Protein AF-A0A7V6D461-F1 (afdb_monomer_lite)

Foldseek 3Di:
DDDDDDDDDDPPPDPPPPPPDPDDPDDPDCVPDPLSVVLVVCVVVVVLVVNQVSLVVSCVVVVPPVVSVVVVVVSVVVVVVVVVCVVPPPPDPPPPPPPPCVVVVVVVVVVVVVVVVVVVVVVVVVVVVVVD

Secondary structure (DSSP, 8-state):
----PPP------PPPTT---PPPTTS--GGG-HHHHHHHHHHHTT-HHHHHHHHHHHHHHSTT-HHHHHHHHHHHHHHHHHHHHHHHS----------TTHHHHHHHHHHHHHHHHHHHHHHHHHHHHHT-

Radius of gyration: 35.33 Å; chains: 1; bounding box: 55×43×124 Å

Structure (mmCIF, N/CA/C/O backbone):
data_AF-A0A7V6D461-F1
#
_entry.id   AF-A0A7V6D461-F1
#
loop_
_atom_site.group_PDB
_atom_site.id
_atom_site.type_symbol
_atom_site.label_atom_id
_atom_site.label_alt_id
_atom_site.label_comp_id
_atom_site.label_asym_id
_atom_site.label_entity_id
_atom_site.label_seq_id
_atom_site.pdbx_PDB_ins_code
_atom_site.Cartn_x
_atom_site.Cartn_y
_atom_site.Cartn_z
_atom_site.occupancy
_atom_site.B_iso_or_equiv
_atom_site.auth_seq_id
_atom_site.auth_comp_id
_atom_site.auth_asym_id
_atom_site.auth_atom_id
_atom_site.pdbx_PDB_model_num
ATOM 1 N N . MET A 1 1 ? 31.099 -22.411 74.675 1.00 49.06 1 MET A N 1
ATOM 2 C CA . MET A 1 1 ? 30.501 -23.358 73.712 1.00 49.06 1 MET A CA 1
ATOM 3 C C . MET A 1 1 ? 29.325 -22.651 73.064 1.00 49.06 1 MET A C 1
ATOM 5 O O . MET A 1 1 ? 28.308 -22.457 73.711 1.00 49.06 1 MET A O 1
ATOM 9 N N . MET A 1 2 ? 29.552 -22.110 71.867 1.00 48.81 2 MET A N 1
ATOM 10 C CA . MET A 1 2 ? 28.620 -21.249 71.136 1.00 48.81 2 MET A CA 1
ATOM 11 C C . MET A 1 2 ? 27.687 -22.115 70.288 1.00 48.81 2 MET A C 1
ATOM 13 O O . MET A 1 2 ? 28.161 -22.898 69.468 1.00 48.81 2 MET A O 1
ATOM 17 N N . GLY A 1 3 ? 26.380 -21.982 70.511 1.00 58.12 3 GLY A N 1
ATOM 18 C CA . GLY A 1 3 ? 25.347 -22.560 69.658 1.00 58.12 3 GLY A CA 1
ATOM 19 C C . GLY A 1 3 ? 25.168 -21.703 68.410 1.00 58.12 3 GLY A C 1
ATOM 20 O O . GLY A 1 3 ? 24.878 -20.512 68.504 1.00 58.12 3 GLY A O 1
ATOM 21 N N . THR A 1 4 ? 25.364 -22.299 67.241 1.00 62.44 4 THR A N 1
ATOM 22 C CA . THR A 1 4 ? 25.083 -21.676 65.950 1.00 62.44 4 THR A CA 1
ATOM 23 C C . THR A 1 4 ? 23.596 -21.830 65.639 1.00 62.44 4 THR A C 1
ATOM 25 O O . THR A 1 4 ? 23.132 -22.886 65.211 1.00 62.44 4 THR A O 1
ATOM 28 N N . GLY A 1 5 ? 22.835 -20.764 65.895 1.00 60.69 5 GLY A N 1
ATOM 29 C CA . GLY A 1 5 ? 21.448 -20.634 65.456 1.00 60.69 5 GLY A CA 1
ATOM 30 C C . GLY A 1 5 ? 21.377 -20.622 63.930 1.00 60.69 5 GLY A C 1
ATOM 31 O O . GLY A 1 5 ? 21.969 -19.766 63.275 1.00 60.69 5 GLY A O 1
ATOM 32 N N . LYS A 1 6 ? 20.678 -21.607 63.374 1.00 64.50 6 LYS A N 1
ATOM 33 C CA . LYS A 1 6 ? 20.345 -21.719 61.955 1.00 64.50 6 LYS A CA 1
ATOM 34 C C . LYS A 1 6 ? 19.215 -20.720 61.649 1.00 64.50 6 LYS A C 1
ATOM 36 O O . LYS A 1 6 ? 18.219 -20.757 62.366 1.00 64.50 6 LYS A O 1
ATOM 41 N N . PRO A 1 7 ? 19.337 -19.830 60.649 1.00 61.66 7 PRO A N 1
ATOM 42 C CA . PRO A 1 7 ? 18.245 -18.935 60.289 1.00 61.66 7 PRO A CA 1
ATOM 43 C C . PRO A 1 7 ? 17.122 -19.725 59.602 1.00 61.66 7 PRO A C 1
ATOM 45 O O . PRO A 1 7 ? 17.340 -20.377 58.580 1.00 61.66 7 PRO A O 1
ATOM 48 N N . GLU A 1 8 ? 15.936 -19.678 60.202 1.00 58.03 8 GLU A N 1
ATOM 49 C CA . GLU A 1 8 ? 14.663 -20.082 59.606 1.00 58.03 8 GLU A CA 1
ATOM 50 C C . GLU A 1 8 ? 14.342 -19.101 58.471 1.00 58.03 8 GLU A C 1
ATOM 52 O O . GLU A 1 8 ? 14.169 -17.903 58.698 1.00 58.03 8 GLU A O 1
ATOM 57 N N . VAL A 1 9 ? 14.337 -19.599 57.236 1.00 68.62 9 VAL A N 1
ATOM 58 C CA . VAL A 1 9 ? 13.872 -18.855 56.064 1.00 68.62 9 VAL A CA 1
ATOM 59 C C . VAL A 1 9 ? 12.357 -19.069 55.988 1.00 68.62 9 VAL A C 1
ATOM 61 O O . VAL A 1 9 ? 11.942 -20.226 55.935 1.00 68.62 9 VAL A O 1
ATOM 64 N N . PRO A 1 10 ? 11.525 -18.015 56.021 1.00 59.72 10 PRO A N 1
ATOM 65 C CA . PRO A 1 10 ? 10.082 -18.166 55.900 1.00 59.72 10 PRO A CA 1
ATOM 66 C C . PRO A 1 10 ? 9.706 -18.597 54.476 1.00 59.72 10 PRO A C 1
ATOM 68 O O . PRO A 1 10 ? 10.067 -17.935 53.501 1.00 59.72 10 PRO A O 1
ATOM 71 N N . ASP A 1 11 ? 8.963 -19.701 54.379 1.00 59.78 11 ASP A N 1
ATOM 72 C CA . ASP A 1 11 ? 8.236 -20.140 53.183 1.00 59.78 11 ASP A CA 1
ATOM 73 C C . ASP A 1 11 ? 7.107 -19.138 52.867 1.00 59.78 11 ASP A C 1
ATOM 75 O O . ASP A 1 11 ? 5.932 -19.381 53.126 1.00 59.78 11 ASP A O 1
ATOM 79 N N . GLU A 1 12 ? 7.456 -17.984 52.299 1.00 55.38 12 GLU A N 1
ATOM 80 C CA . GLU A 1 12 ? 6.519 -17.160 51.530 1.00 55.38 12 GLU A CA 1
ATOM 81 C C . GLU A 1 12 ? 6.749 -17.396 50.033 1.00 55.38 12 GLU A C 1
ATOM 83 O O . GLU A 1 12 ? 7.181 -16.520 49.283 1.00 55.38 12 GLU A O 1
ATOM 88 N N .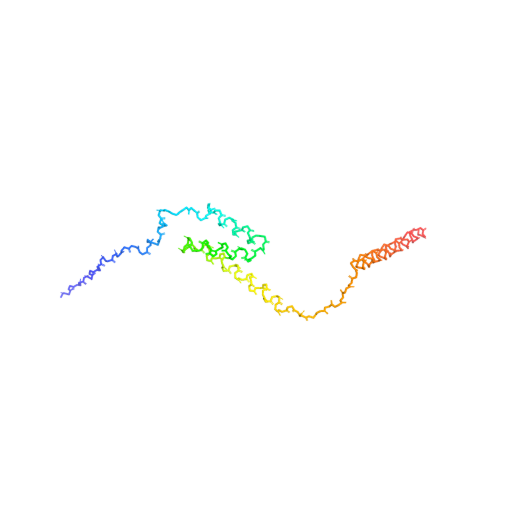 LEU A 1 13 ? 6.425 -18.608 49.571 1.00 59.03 13 LEU A N 1
ATOM 89 C CA . LEU A 1 13 ? 6.024 -18.787 48.178 1.00 59.03 13 LEU A CA 1
ATOM 90 C C . LEU A 1 13 ? 4.623 -18.191 48.018 1.00 59.03 13 LEU A C 1
ATOM 92 O O . LEU A 1 13 ? 3.604 -18.874 48.129 1.00 59.03 13 LEU A O 1
ATOM 96 N N . GLY A 1 14 ? 4.594 -16.883 47.759 1.00 58.88 14 GLY A N 1
ATOM 97 C CA . GLY A 1 14 ? 3.441 -16.226 47.161 1.00 58.88 14 GLY A CA 1
ATOM 98 C C . GLY A 1 14 ? 2.998 -16.966 45.889 1.00 58.88 14 GLY A C 1
ATOM 99 O O . GLY A 1 14 ? 3.810 -17.646 45.250 1.00 58.88 14 GLY A O 1
ATOM 100 N N . PRO A 1 15 ? 1.708 -16.874 45.519 1.00 60.91 15 PRO A N 1
ATOM 101 C CA . PRO A 1 15 ? 1.186 -17.554 44.341 1.00 60.91 15 PRO A CA 1
ATOM 102 C C . PRO A 1 15 ? 2.035 -17.196 43.112 1.00 60.91 15 PRO A C 1
ATOM 104 O O . PRO A 1 15 ? 2.439 -16.037 42.973 1.00 60.91 15 PRO A O 1
ATOM 107 N N . PRO A 1 16 ? 2.338 -18.163 42.225 1.00 57.84 16 PRO A N 1
ATOM 108 C CA . PRO A 1 16 ? 3.174 -17.905 41.066 1.00 57.84 16 PRO A CA 1
ATOM 109 C C . PRO A 1 16 ? 2.560 -16.771 40.246 1.00 57.84 16 PRO A C 1
ATOM 111 O O . PRO A 1 16 ? 1.421 -16.861 39.786 1.00 57.84 16 PRO A O 1
ATOM 114 N N . ALA A 1 17 ? 3.348 -15.716 40.036 1.00 54.88 17 ALA A N 1
ATOM 115 C CA . ALA A 1 17 ? 3.077 -14.588 39.147 1.00 54.88 17 ALA A CA 1
ATOM 116 C C . ALA A 1 17 ? 3.090 -15.008 37.656 1.00 54.88 17 ALA A C 1
ATOM 118 O O . ALA A 1 17 ? 3.691 -14.356 36.810 1.00 54.88 17 ALA A O 1
ATOM 119 N N . GLY A 1 18 ? 2.456 -16.142 37.354 1.00 51.12 18 GLY A N 1
ATOM 120 C CA . GLY A 1 18 ? 2.341 -16.771 36.045 1.00 51.12 18 GLY A CA 1
ATOM 121 C C . GLY A 1 18 ? 0.898 -17.106 35.667 1.00 51.12 18 GLY A C 1
ATOM 122 O O . GLY A 1 18 ? 0.680 -17.697 34.617 1.00 51.12 18 GLY A O 1
ATOM 123 N N . GLU A 1 19 ? -0.100 -16.687 36.454 1.00 44.91 19 GLU A N 1
ATOM 124 C CA . GLU A 1 19 ? -1.500 -16.629 36.006 1.00 44.91 19 GLU A CA 1
ATOM 125 C C . GLU A 1 19 ? -1.715 -15.369 35.142 1.00 44.91 19 GLU A C 1
ATOM 127 O O . GLU A 1 19 ? -2.617 -14.561 35.361 1.00 44.91 19 GLU A O 1
ATOM 132 N N . ALA A 1 20 ? -0.822 -15.166 34.169 1.00 50.19 20 ALA A N 1
ATOM 133 C CA . ALA A 1 20 ? -1.018 -14.216 33.095 1.00 50.19 20 ALA A CA 1
ATOM 134 C C . ALA A 1 20 ? -2.228 -14.697 32.289 1.00 50.19 20 ALA A C 1
ATOM 136 O O . ALA A 1 20 ? -2.156 -15.688 31.568 1.00 50.19 20 ALA A O 1
ATOM 137 N N . ALA A 1 21 ? -3.349 -14.010 32.494 1.00 53.41 21 ALA A N 1
ATOM 138 C CA . ALA A 1 21 ? -4.468 -13.919 31.571 1.00 53.41 21 ALA A CA 1
ATOM 139 C C . ALA A 1 21 ? -4.889 -15.255 30.937 1.00 53.41 21 ALA A C 1
ATOM 141 O O . ALA A 1 21 ? -4.704 -15.485 29.743 1.00 53.41 21 ALA A O 1
ATOM 142 N N . ARG A 1 22 ? -5.559 -16.119 31.713 1.00 49.69 22 ARG A N 1
ATOM 143 C CA . ARG A 1 22 ? -6.488 -17.062 31.078 1.00 49.69 22 ARG A CA 1
ATOM 144 C C . ARG A 1 22 ? -7.464 -16.228 30.231 1.00 49.69 22 ARG A C 1
ATOM 146 O O . ARG A 1 22 ? -8.093 -15.329 30.799 1.00 49.69 22 ARG A O 1
ATOM 153 N N . PRO A 1 23 ? -7.589 -16.472 28.914 1.00 50.00 23 PRO A N 1
ATOM 154 C CA . PRO A 1 23 ? -8.560 -15.764 28.096 1.00 50.00 23 PRO A CA 1
ATOM 155 C C . PRO A 1 23 ? -9.939 -16.008 28.704 1.00 50.00 23 PRO A C 1
ATOM 157 O O . PRO A 1 23 ? -10.309 -17.149 28.988 1.00 50.00 23 PRO A O 1
ATOM 160 N N . ALA A 1 24 ? -10.662 -14.924 28.986 1.00 53.34 24 ALA A N 1
ATOM 161 C CA . ALA A 1 24 ? -11.992 -15.001 29.565 1.00 53.34 24 ALA A CA 1
ATOM 162 C C . ALA A 1 24 ? -12.862 -15.934 28.696 1.00 53.34 24 ALA A C 1
ATOM 164 O O . ALA A 1 24 ? -13.014 -15.669 27.499 1.00 53.34 24 ALA A O 1
ATOM 165 N N . PRO A 1 25 ? -13.417 -17.026 29.253 1.00 43.53 25 PRO A N 1
ATOM 166 C CA . PRO A 1 25 ? -14.243 -17.952 28.493 1.00 43.53 25 PRO A CA 1
ATOM 167 C C . PRO A 1 25 ? -15.561 -17.249 28.153 1.00 43.53 25 PRO A C 1
ATOM 169 O O . PRO A 1 25 ? -16.416 -17.074 29.017 1.00 43.53 25 PRO A O 1
ATOM 172 N N . GLY A 1 26 ? -15.701 -16.782 26.909 1.00 48.16 26 GLY A N 1
ATOM 173 C CA . GLY A 1 26 ? -16.934 -16.132 26.451 1.00 48.16 26 GLY A CA 1
ATOM 174 C C . GLY A 1 26 ? -16.841 -15.211 25.232 1.00 48.16 26 GLY A C 1
ATOM 175 O O . GLY A 1 26 ? -17.862 -14.651 24.848 1.00 48.16 26 GLY A O 1
ATOM 176 N N . ARG A 1 27 ? -15.673 -15.029 24.609 1.00 53.22 27 ARG A N 1
ATOM 177 C CA . ARG A 1 27 ? -15.545 -14.278 23.348 1.00 53.22 27 ARG A CA 1
ATOM 178 C C . ARG A 1 27 ? -15.139 -15.261 22.251 1.00 53.22 27 ARG A C 1
ATOM 180 O O . ARG A 1 27 ? -14.242 -16.063 22.490 1.00 53.22 27 ARG A O 1
ATOM 187 N N . GLY A 1 28 ? -15.844 -15.259 21.117 1.00 62.31 28 GLY A N 1
ATOM 188 C CA . GLY A 1 28 ? -15.485 -16.081 19.955 1.00 62.31 28 GLY A CA 1
ATOM 189 C C . GLY A 1 28 ? -14.025 -15.862 19.559 1.00 62.31 28 GLY A C 1
ATOM 190 O O . GLY A 1 28 ? -13.439 -14.839 19.926 1.00 62.31 28 GLY A O 1
ATOM 191 N N . SER A 1 29 ? -13.427 -16.833 18.865 1.00 69.12 29 SER A N 1
ATOM 192 C CA . SER A 1 29 ? -12.074 -16.653 18.340 1.00 69.12 29 SER A CA 1
ATOM 193 C C . SER A 1 29 ? -12.054 -15.396 17.473 1.00 69.12 29 SER A C 1
ATOM 195 O O . SER A 1 29 ? -12.931 -15.236 16.625 1.00 69.12 29 SER A O 1
ATOM 197 N N . LEU A 1 30 ? -11.081 -14.508 17.694 1.00 75.44 30 LEU A N 1
ATOM 198 C CA . LEU A 1 30 ? -10.866 -13.325 16.854 1.00 75.44 30 LEU A CA 1
ATOM 199 C C . LEU A 1 30 ? -10.813 -13.720 15.369 1.00 75.44 30 LEU A C 1
ATOM 201 O O . LEU A 1 30 ? -11.377 -13.035 14.522 1.00 75.44 30 LEU A O 1
ATOM 205 N N . ASP A 1 31 ? -10.206 -14.875 15.103 1.00 74.06 31 ASP A N 1
ATOM 206 C CA . ASP A 1 31 ? -10.003 -15.449 13.775 1.00 74.06 31 ASP A CA 1
ATOM 207 C C . ASP A 1 31 ? -11.307 -15.879 13.083 1.00 74.06 31 ASP A C 1
ATOM 209 O O . ASP A 1 31 ? -11.356 -15.948 11.856 1.00 74.06 31 ASP A O 1
ATOM 213 N N . ASP A 1 32 ? -12.367 -16.144 13.855 1.00 80.38 32 ASP A N 1
ATOM 214 C CA . ASP A 1 32 ? -13.692 -16.499 13.334 1.00 80.38 32 ASP A CA 1
ATOM 215 C C . ASP A 1 32 ? -14.586 -15.260 13.129 1.00 80.38 32 ASP A C 1
ATOM 217 O O . ASP A 1 32 ? -15.687 -15.368 12.577 1.00 80.38 32 ASP A O 1
ATOM 221 N N . ASP A 1 33 ? -14.149 -14.073 13.573 1.00 82.62 33 ASP A N 1
ATOM 222 C CA . ASP A 1 33 ? -14.918 -12.846 13.398 1.00 82.62 33 ASP A CA 1
ATOM 223 C C . ASP A 1 33 ? -14.877 -12.404 11.930 1.00 82.62 33 ASP A C 1
ATOM 225 O O . ASP A 1 33 ? -13.823 -12.172 11.334 1.00 82.62 33 ASP A O 1
ATOM 229 N N . THR A 1 34 ? -16.055 -12.256 11.323 1.00 86.62 34 THR A N 1
ATOM 230 C CA . THR A 1 34 ? -16.177 -11.847 9.919 1.00 86.62 34 THR A CA 1
ATOM 231 C C . THR A 1 34 ? -15.527 -10.486 9.671 1.00 86.62 34 THR A C 1
ATOM 233 O O . THR A 1 34 ? -14.915 -10.291 8.623 1.00 86.62 34 THR A O 1
ATOM 236 N N . LEU A 1 35 ? -15.585 -9.575 10.649 1.00 85.75 35 LEU A N 1
ATOM 237 C CA . LEU A 1 35 ? -14.933 -8.270 10.541 1.00 85.75 35 LEU A CA 1
ATOM 238 C C . LEU A 1 35 ? -13.406 -8.369 10.602 1.00 85.75 35 LEU A C 1
ATOM 240 O O . LEU A 1 35 ? -12.726 -7.543 9.998 1.00 85.75 35 LEU A O 1
ATOM 244 N N . TYR A 1 36 ? -12.854 -9.372 11.292 1.00 87.25 36 TYR A N 1
ATOM 245 C CA . TYR A 1 36 ? -11.411 -9.610 11.289 1.00 87.25 36 TYR A CA 1
ATOM 246 C C . TYR A 1 36 ? -10.945 -10.051 9.898 1.00 87.25 36 TYR A C 1
ATOM 248 O O . TYR A 1 36 ? -9.988 -9.499 9.353 1.00 87.25 36 TYR A O 1
ATOM 256 N N . LEU A 1 37 ? -11.674 -10.987 9.282 1.00 88.69 37 LEU A N 1
ATOM 257 C CA . LEU A 1 37 ? -11.396 -11.448 7.920 1.00 88.69 37 LEU A CA 1
ATOM 258 C C . LEU A 1 37 ? -11.552 -10.326 6.887 1.00 88.69 37 LEU A C 1
ATOM 260 O O . LEU A 1 37 ? -10.729 -10.206 5.978 1.00 88.69 37 LEU A O 1
ATOM 264 N N . GLU A 1 38 ? -12.575 -9.486 7.035 1.00 88.94 38 GLU 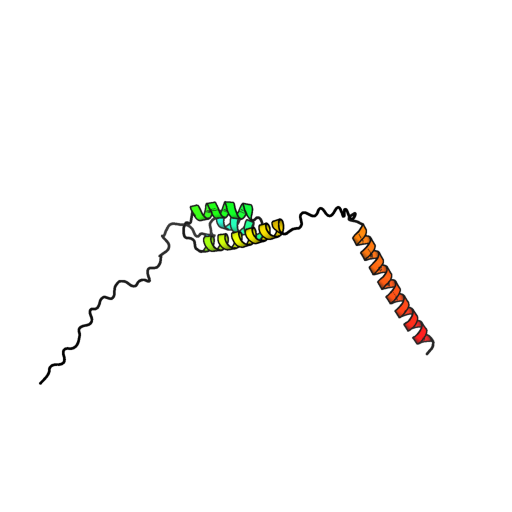A N 1
ATOM 265 C CA . GLU A 1 38 ? -12.799 -8.325 6.173 1.00 88.94 38 GLU A CA 1
ATOM 266 C C . GLU A 1 38 ? -11.665 -7.301 6.317 1.00 88.94 38 GLU A C 1
ATOM 268 O O . GLU A 1 38 ? -11.064 -6.905 5.315 1.00 88.94 38 GLU A O 1
ATOM 273 N N . ALA A 1 39 ? -11.287 -6.941 7.547 1.00 88.25 39 ALA A N 1
ATOM 274 C CA . ALA A 1 39 ? -10.159 -6.049 7.809 1.00 88.25 39 ALA A CA 1
ATOM 275 C C . ALA A 1 39 ? -8.858 -6.582 7.186 1.00 88.25 39 ALA A C 1
ATOM 277 O O . ALA A 1 39 ? -8.143 -5.845 6.502 1.00 88.25 39 ALA A O 1
ATOM 278 N N . LEU A 1 40 ? -8.581 -7.879 7.346 1.00 86.88 40 LEU A N 1
ATOM 279 C CA . LEU A 1 40 ? -7.417 -8.529 6.750 1.00 86.88 40 LEU A CA 1
ATOM 280 C C . LEU A 1 40 ? -7.459 -8.485 5.213 1.00 86.88 40 LEU A C 1
ATOM 282 O O . LEU A 1 40 ? -6.436 -8.261 4.562 1.00 86.88 40 LEU A O 1
ATOM 286 N N . GLU A 1 41 ? -8.634 -8.661 4.614 1.00 90.38 41 GLU A N 1
ATOM 287 C CA . GLU A 1 41 ? -8.821 -8.551 3.170 1.00 90.38 41 GLU A CA 1
ATOM 288 C C . GLU A 1 41 ? -8.570 -7.120 2.662 1.00 90.38 41 GLU A C 1
ATOM 290 O O . GLU A 1 41 ? -7.946 -6.928 1.612 1.00 90.38 41 GLU A O 1
ATOM 295 N N . HIS A 1 42 ? -9.017 -6.102 3.404 1.00 89.56 42 HIS A N 1
ATOM 296 C CA . HIS A 1 42 ? -8.730 -4.702 3.093 1.00 89.56 42 HIS A CA 1
ATOM 297 C C . HIS A 1 42 ? -7.227 -4.408 3.140 1.00 89.56 42 HIS A C 1
ATOM 299 O O . HIS A 1 42 ? -6.700 -3.825 2.188 1.00 89.56 42 HIS A O 1
ATOM 305 N N . VAL A 1 43 ? -6.527 -4.896 4.168 1.00 85.81 43 VAL A N 1
ATOM 306 C CA . VAL A 1 43 ? -5.061 -4.805 4.285 1.00 85.81 43 VAL A CA 1
ATOM 307 C C . VAL A 1 43 ? -4.377 -5.463 3.081 1.00 85.81 43 VAL A C 1
ATOM 309 O O . VAL A 1 43 ? -3.553 -4.835 2.419 1.00 85.81 43 VAL A O 1
ATOM 312 N N . GLN A 1 44 ? -4.757 -6.691 2.714 1.00 87.31 44 GLN A N 1
ATOM 313 C CA . GLN A 1 44 ? -4.142 -7.408 1.586 1.00 87.31 44 GLN A CA 1
ATOM 314 C C . GLN A 1 44 ? -4.367 -6.730 0.229 1.00 87.31 44 GLN A C 1
ATOM 316 O O . GLN A 1 44 ? -3.519 -6.815 -0.660 1.00 87.31 44 GLN A O 1
ATOM 321 N N . ARG A 1 45 ? -5.501 -6.046 0.049 1.00 89.12 45 ARG A N 1
ATOM 322 C CA . ARG A 1 45 ? -5.814 -5.302 -1.181 1.00 89.12 45 ARG A CA 1
ATOM 323 C C . ARG A 1 45 ? -5.260 -3.876 -1.195 1.00 89.12 45 ARG A C 1
ATOM 325 O O . ARG A 1 45 ? -5.488 -3.163 -2.170 1.00 89.12 45 ARG A O 1
ATOM 332 N N . GLY A 1 46 ? -4.558 -3.458 -0.141 1.00 85.88 46 GLY A N 1
ATOM 333 C CA . GLY A 1 46 ? -4.031 -2.101 0.002 1.00 85.88 46 GLY A CA 1
ATOM 334 C C . GLY A 1 46 ? -5.111 -1.034 0.194 1.00 85.88 46 GLY A C 1
ATOM 335 O O . GLY A 1 46 ? -4.899 0.133 -0.121 1.00 85.88 46 GLY A O 1
ATOM 336 N N . ARG A 1 47 ? -6.289 -1.434 0.677 1.00 88.62 47 ARG A N 1
ATOM 337 C CA . ARG A 1 47 ? -7.419 -0.560 1.006 1.00 88.62 47 ARG A CA 1
ATOM 338 C C . ARG A 1 47 ? -7.285 -0.077 2.447 1.00 88.62 47 ARG A C 1
ATOM 340 O O . ARG A 1 47 ? -7.976 -0.548 3.345 1.00 88.62 47 ARG A O 1
ATOM 347 N N . TRP A 1 48 ? -6.299 0.789 2.673 1.00 86.50 48 TRP A N 1
ATOM 348 C CA . TRP A 1 48 ? -5.832 1.137 4.018 1.00 86.50 48 TRP A CA 1
ATOM 349 C C . TRP A 1 48 ? -6.846 1.934 4.842 1.00 86.50 48 TRP A C 1
ATOM 351 O O . TRP A 1 48 ? -6.910 1.742 6.050 1.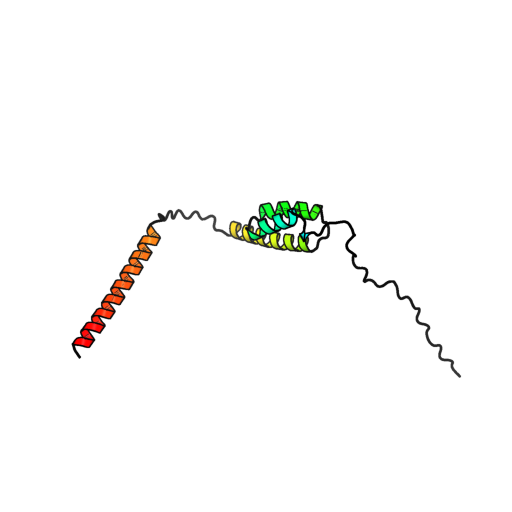00 86.50 48 TRP A O 1
ATOM 361 N N . ALA A 1 49 ? -7.641 2.801 4.206 1.00 85.81 49 ALA A N 1
ATOM 362 C CA . ALA A 1 49 ? -8.664 3.589 4.895 1.00 85.81 49 ALA A CA 1
ATOM 363 C C . ALA A 1 49 ? -9.812 2.694 5.382 1.00 85.81 49 ALA A C 1
ATOM 365 O O . ALA A 1 49 ? -10.207 2.761 6.539 1.00 85.81 49 ALA A O 1
ATOM 366 N N . GLU A 1 50 ? -10.285 1.789 4.524 1.00 87.94 50 GLU A N 1
ATOM 367 C CA . GLU A 1 50 ? -11.329 0.833 4.894 1.00 87.94 50 GLU A CA 1
ATOM 368 C C . GLU A 1 50 ? -10.834 -0.176 5.945 1.00 87.94 50 GLU A C 1
ATOM 370 O O . GLU A 1 50 ? -11.593 -0.586 6.820 1.00 87.94 50 GLU A O 1
ATOM 375 N N . ALA A 1 51 ? -9.549 -0.548 5.894 1.00 89.25 51 ALA A N 1
ATOM 376 C CA . ALA A 1 51 ? -8.921 -1.362 6.932 1.00 89.25 51 ALA A CA 1
ATOM 377 C C . ALA A 1 51 ? -8.844 -0.634 8.286 1.00 89.25 51 ALA A C 1
ATOM 379 O O . ALA A 1 51 ? -9.026 -1.277 9.317 1.00 89.25 51 ALA A O 1
ATOM 380 N N . GLU A 1 52 ? -8.582 0.679 8.297 1.00 88.19 52 GLU A N 1
ATOM 381 C CA . GLU A 1 52 ? -8.533 1.498 9.518 1.00 88.19 52 GLU A CA 1
ATOM 382 C C . GLU A 1 52 ? -9.893 1.524 10.222 1.00 88.19 52 GLU A C 1
ATOM 384 O O . GLU A 1 52 ? -9.968 1.268 11.426 1.00 88.19 52 GLU A O 1
ATOM 389 N N . ASP A 1 53 ? -10.964 1.754 9.459 1.00 89.25 53 ASP A N 1
ATOM 390 C CA . ASP A 1 53 ? -12.334 1.784 9.977 1.00 89.25 53 ASP A CA 1
ATOM 391 C C . ASP A 1 53 ? -12.739 0.420 10.566 1.00 89.25 53 ASP A C 1
ATOM 393 O O . ASP A 1 53 ? -13.203 0.342 11.710 1.00 89.25 53 ASP A O 1
ATOM 397 N N . ALA A 1 54 ? -12.495 -0.668 9.824 1.00 88.81 54 ALA A N 1
ATOM 398 C CA . ALA A 1 54 ? -12.823 -2.025 10.262 1.00 88.81 54 ALA A CA 1
ATOM 399 C C . ALA A 1 54 ? -12.022 -2.446 11.510 1.00 88.81 54 ALA A C 1
ATOM 401 O O . ALA A 1 54 ? -12.584 -3.019 12.448 1.00 88.81 54 ALA A O 1
ATOM 402 N N . LEU A 1 55 ? -10.723 -2.122 11.569 1.00 87.62 55 LEU A N 1
ATOM 403 C CA . LEU A 1 55 ? -9.883 -2.383 12.744 1.00 87.62 55 LEU A CA 1
ATOM 404 C C . LEU A 1 55 ? -10.324 -1.565 13.960 1.00 87.62 55 LEU A C 1
ATOM 406 O O . LEU A 1 55 ? -10.306 -2.091 15.072 1.00 87.62 55 LEU A O 1
ATOM 410 N N . GLY A 1 56 ? -10.744 -0.312 13.774 1.00 88.19 56 GLY A N 1
ATOM 411 C CA . GLY A 1 56 ? -11.255 0.527 14.859 1.00 88.19 56 GLY A CA 1
ATOM 412 C C . GLY A 1 56 ? -12.484 -0.084 15.534 1.00 88.19 56 GLY A C 1
ATOM 413 O O . GLY A 1 56 ? -12.558 -0.148 16.766 1.00 88.19 56 GLY A O 1
ATOM 414 N N . GLU A 1 57 ? -13.416 -0.610 14.738 1.00 88.19 57 GLU A N 1
ATOM 415 C CA . GLU A 1 57 ? -14.584 -1.323 15.255 1.00 88.19 57 GLU A CA 1
ATOM 416 C C . GLU A 1 57 ? -14.193 -2.634 15.955 1.00 88.19 57 GLU A C 1
ATOM 418 O O . GLU A 1 57 ? -14.706 -2.953 17.035 1.00 88.19 57 GLU A O 1
ATOM 423 N N . LEU A 1 58 ? -13.233 -3.371 15.393 1.00 88.38 58 LEU A N 1
ATOM 424 C CA . LEU A 1 58 ? -12.766 -4.625 15.973 1.00 88.38 58 LEU A CA 1
ATOM 425 C C . LEU A 1 58 ? -12.048 -4.418 17.313 1.00 88.38 58 LEU A C 1
ATOM 427 O O . LEU A 1 58 ? -12.271 -5.169 18.261 1.00 88.38 58 LEU A O 1
ATOM 431 N N . MET A 1 59 ? -11.239 -3.366 17.435 1.00 87.19 59 MET A N 1
ATOM 432 C CA . MET A 1 59 ? -10.555 -3.007 18.680 1.00 87.19 59 MET A CA 1
ATOM 433 C C . MET A 1 59 ? -11.529 -2.583 19.782 1.00 87.19 59 MET A C 1
ATOM 435 O O . MET A 1 59 ? -11.272 -2.847 20.958 1.00 87.19 59 MET A O 1
ATOM 439 N N . ALA A 1 60 ? -12.659 -1.967 19.422 1.00 86.38 60 ALA A N 1
ATOM 440 C CA . ALA A 1 60 ? -13.718 -1.651 20.377 1.00 86.38 60 ALA A CA 1
ATOM 441 C C . ALA A 1 60 ? -14.409 -2.919 20.911 1.00 86.38 60 ALA A C 1
ATOM 443 O O . ALA A 1 60 ? -14.784 -2.968 22.085 1.00 86.38 60 ALA A O 1
ATOM 444 N N . ARG A 1 61 ? -14.551 -3.958 20.074 1.00 83.88 61 ARG A N 1
ATOM 445 C CA . ARG A 1 61 ? -15.142 -5.253 20.465 1.00 83.88 61 ARG A CA 1
ATOM 446 C C . ARG A 1 61 ? -14.173 -6.163 21.216 1.00 83.88 61 ARG A C 1
ATOM 448 O O . ARG A 1 61 ? -14.584 -6.841 22.159 1.00 83.88 61 ARG A O 1
ATOM 455 N N . TYR A 1 62 ? -12.895 -6.150 20.844 1.00 84.50 62 TYR A N 1
ATOM 456 C CA . TYR A 1 62 ? -11.838 -6.959 21.456 1.00 84.50 62 TYR A CA 1
ATOM 457 C C . TYR A 1 62 ? -10.731 -6.075 22.048 1.00 84.50 62 TYR A C 1
ATOM 459 O O . TYR A 1 62 ? -9.581 -6.124 21.599 1.00 84.50 62 TYR A O 1
ATOM 467 N N . PRO A 1 63 ? -11.041 -5.280 23.092 1.00 76.44 63 PRO A N 1
ATOM 468 C CA . PRO A 1 63 ? -10.029 -4.480 23.762 1.00 76.44 63 PRO A CA 1
ATOM 469 C C . PRO A 1 63 ? -9.022 -5.420 24.433 1.00 76.44 63 PRO A C 1
ATOM 471 O O . PRO A 1 63 ? -9.391 -6.222 25.294 1.00 76.44 63 PRO A O 1
ATOM 474 N N . GLY A 1 64 ? -7.757 -5.334 24.016 1.00 79.69 64 GLY A N 1
ATOM 475 C CA . GLY A 1 64 ? -6.657 -6.145 24.547 1.00 79.69 64 GLY A CA 1
ATOM 476 C C . GLY A 1 64 ? -6.186 -7.297 23.655 1.00 79.69 64 GLY A C 1
ATOM 477 O O . GLY A 1 64 ? -5.307 -8.043 24.075 1.00 79.69 64 GLY A O 1
ATOM 478 N N . ALA A 1 65 ? -6.720 -7.452 22.440 1.00 81.75 65 ALA A N 1
ATOM 479 C CA . ALA A 1 65 ? -6.135 -8.370 21.465 1.00 81.75 65 ALA A CA 1
ATOM 480 C C . ALA A 1 65 ? -4.809 -7.797 20.926 1.00 81.75 65 ALA A C 1
ATOM 482 O O . ALA A 1 65 ? -4.810 -6.842 20.147 1.00 81.75 65 ALA A O 1
ATOM 483 N N . GLU A 1 66 ? -3.675 -8.377 21.339 1.00 81.50 66 GLU A N 1
ATOM 484 C CA . GLU A 1 66 ? -2.336 -7.946 20.896 1.00 81.50 66 GLU A CA 1
ATOM 485 C C . GLU A 1 66 ? -2.181 -7.990 19.371 1.00 81.50 66 GLU A C 1
ATOM 487 O O . GLU A 1 66 ? -1.523 -7.137 18.776 1.00 81.50 66 GLU A O 1
ATOM 492 N N . GLU A 1 67 ? -2.845 -8.946 18.724 1.00 82.25 67 GLU A N 1
ATOM 493 C CA . GLU A 1 67 ? -2.834 -9.108 17.273 1.00 82.25 67 GLU A CA 1
ATOM 494 C C . GLU A 1 67 ? -3.435 -7.901 16.541 1.00 82.25 67 GLU A C 1
ATOM 496 O O . GLU A 1 67 ? -2.873 -7.433 15.550 1.00 82.25 67 GLU A O 1
ATOM 501 N N . LEU A 1 68 ? -4.506 -7.310 17.080 1.00 85.19 68 LEU A N 1
ATOM 502 C CA . LEU A 1 68 ? -5.101 -6.092 16.522 1.00 85.19 68 LEU A CA 1
ATOM 503 C C . LEU A 1 68 ? -4.213 -4.874 16.717 1.00 85.19 68 LEU A C 1
ATOM 505 O O . LEU A 1 68 ? -4.100 -4.051 15.813 1.00 85.19 68 LEU A O 1
ATOM 509 N N . ALA A 1 69 ? -3.541 -4.780 17.865 1.00 85.69 69 ALA A N 1
ATOM 510 C CA . ALA A 1 69 ? -2.576 -3.715 18.106 1.00 85.69 69 ALA A CA 1
ATOM 511 C C . ALA A 1 69 ? -1.402 -3.795 17.115 1.00 85.69 69 ALA A C 1
ATOM 513 O O . ALA A 1 69 ? -0.943 -2.771 16.606 1.00 85.69 69 ALA A O 1
ATOM 514 N N . ARG A 1 70 ? -0.947 -5.012 16.789 1.00 86.56 70 ARG A N 1
ATOM 515 C CA . ARG A 1 70 ? 0.091 -5.237 15.778 1.00 86.56 70 ARG A CA 1
ATOM 516 C C . ARG A 1 70 ? -0.378 -4.843 14.375 1.00 86.56 70 ARG A C 1
ATOM 518 O O . ARG A 1 70 ? 0.318 -4.079 13.711 1.00 86.56 70 ARG A O 1
ATOM 525 N N . LEU A 1 71 ? -1.557 -5.305 13.956 1.00 85.00 71 LEU A N 1
ATOM 526 C CA . LEU A 1 71 ? -2.173 -4.945 12.671 1.00 85.00 71 LEU A CA 1
ATOM 527 C C . LEU A 1 71 ? -2.354 -3.429 12.530 1.00 85.00 71 LEU A C 1
ATOM 529 O O . LEU A 1 71 ? -2.017 -2.854 11.497 1.00 85.00 71 LEU A O 1
ATOM 533 N N . GLN A 1 72 ? -2.815 -2.760 13.587 1.00 87.88 72 GLN A N 1
ATOM 534 C CA . GLN A 1 72 ? -2.955 -1.306 13.604 1.00 87.88 72 GLN A CA 1
ATOM 535 C C . GLN A 1 72 ? -1.600 -0.596 13.472 1.00 87.88 72 GLN A C 1
ATOM 537 O O . GLN A 1 72 ? -1.492 0.406 12.764 1.00 87.88 72 GLN A O 1
ATOM 542 N N . HIS A 1 73 ? -0.552 -1.107 14.124 1.00 86.75 73 HIS A N 1
ATOM 543 C CA . HIS A 1 73 ? 0.790 -0.543 14.005 1.00 86.75 73 HIS A CA 1
ATOM 544 C C . HIS A 1 73 ? 1.346 -0.675 12.580 1.00 86.75 73 HIS A C 1
ATOM 546 O O . HIS A 1 73 ? 1.888 0.289 12.036 1.00 86.75 73 HIS A O 1
ATOM 552 N N . GLU A 1 74 ? 1.168 -1.837 11.947 1.00 85.94 74 GLU A N 1
ATOM 553 C CA . GLU A 1 74 ? 1.549 -2.060 10.548 1.00 85.94 74 GLU A CA 1
ATOM 554 C C . GLU A 1 74 ? 0.779 -1.124 9.602 1.00 85.94 74 GLU A C 1
ATOM 556 O O . GLU A 1 74 ? 1.385 -0.467 8.750 1.00 85.94 74 GLU A O 1
ATOM 561 N N . LEU A 1 75 ? -0.532 -0.965 9.807 1.00 88.12 75 LEU A N 1
ATOM 562 C CA . LEU A 1 75 ? -1.360 -0.033 9.040 1.00 88.12 75 LEU A CA 1
ATOM 563 C C . LEU A 1 75 ? -0.876 1.419 9.180 1.00 88.12 75 LEU A C 1
ATOM 565 O O . LEU A 1 75 ? -0.742 2.138 8.187 1.00 88.12 75 LEU A O 1
ATOM 569 N N . ALA A 1 76 ? -0.558 1.847 10.404 1.00 87.50 76 ALA A N 1
ATOM 570 C CA . ALA A 1 76 ? -0.054 3.188 10.678 1.00 87.50 76 ALA A CA 1
ATOM 571 C C . ALA A 1 76 ? 1.286 3.452 9.970 1.00 87.50 76 ALA A C 1
ATOM 573 O O . ALA A 1 76 ? 1.495 4.543 9.429 1.00 87.50 76 ALA A O 1
ATOM 574 N N . LEU A 1 77 ? 2.176 2.456 9.915 1.00 86.19 77 LEU A N 1
ATOM 575 C CA . LEU A 1 77 ? 3.432 2.548 9.168 1.00 86.19 77 LEU A CA 1
ATOM 576 C C . LEU A 1 77 ? 3.167 2.737 7.671 1.00 86.19 77 LEU A C 1
ATOM 578 O O . LEU A 1 77 ? 3.727 3.658 7.072 1.00 86.19 77 LEU A O 1
ATOM 582 N N . HIS A 1 78 ? 2.269 1.944 7.087 1.00 84.38 78 HIS A N 1
ATOM 583 C CA . HIS A 1 78 ? 1.884 2.072 5.680 1.00 84.38 78 HIS A CA 1
ATOM 584 C C . HIS A 1 78 ? 1.280 3.443 5.357 1.00 84.38 78 HIS A C 1
ATOM 586 O O . HIS A 1 78 ? 1.754 4.120 4.441 1.00 84.38 78 HIS A O 1
ATOM 592 N N . LEU A 1 79 ? 0.313 3.908 6.151 1.00 84.12 79 LEU A N 1
ATOM 593 C CA . LEU A 1 79 ? -0.297 5.230 5.983 1.00 84.12 79 LEU A CA 1
ATOM 594 C C . LEU A 1 79 ? 0.727 6.361 6.143 1.00 84.12 79 LEU A C 1
ATOM 596 O O . LEU A 1 79 ? 0.679 7.356 5.416 1.00 84.12 79 LEU A O 1
ATOM 600 N N . SER A 1 80 ? 1.683 6.222 7.066 1.00 82.69 80 SER A N 1
ATOM 601 C CA . SER A 1 80 ? 2.754 7.206 7.250 1.00 82.69 80 SER A CA 1
ATOM 602 C C . SER A 1 80 ? 3.694 7.263 6.043 1.00 82.69 80 SER A C 1
ATOM 604 O O . SER A 1 80 ? 4.068 8.355 5.601 1.00 82.69 80 SER A O 1
ATOM 606 N N . ALA A 1 81 ? 4.023 6.108 5.460 1.00 82.19 81 ALA A N 1
ATOM 607 C CA . ALA A 1 81 ? 4.855 6.010 4.272 1.00 82.19 81 ALA A CA 1
ATOM 608 C C . ALA A 1 81 ? 4.140 6.613 3.057 1.00 82.19 81 ALA A C 1
ATOM 610 O O . ALA A 1 81 ? 4.734 7.416 2.339 1.00 82.19 81 ALA A O 1
ATOM 611 N N . GLU A 1 82 ? 2.854 6.312 2.870 1.00 79.50 82 GLU A N 1
ATOM 612 C CA . GLU A 1 82 ? 2.049 6.851 1.773 1.00 79.50 82 GLU A CA 1
ATOM 613 C C . GLU A 1 82 ? 1.876 8.369 1.885 1.00 79.50 82 GLU A C 1
ATOM 615 O O . GLU A 1 82 ? 2.102 9.097 0.916 1.00 79.50 82 GLU A O 1
ATOM 620 N N . ARG A 1 83 ? 1.585 8.883 3.087 1.00 77.81 83 ARG A N 1
ATOM 621 C CA . ARG A 1 83 ? 1.520 10.331 3.341 1.00 77.81 83 ARG A CA 1
ATOM 622 C C . ARG A 1 83 ? 2.857 11.012 3.085 1.00 77.81 83 ARG A C 1
ATOM 624 O O . ARG A 1 83 ? 2.880 12.080 2.479 1.00 77.81 83 ARG A O 1
ATOM 631 N N . THR A 1 84 ? 3.963 10.400 3.502 1.00 76.88 84 THR A N 1
ATOM 632 C CA . THR A 1 84 ? 5.311 10.934 3.259 1.00 76.88 84 THR A CA 1
ATOM 633 C C . THR A 1 84 ? 5.643 10.928 1.770 1.00 76.88 84 THR A C 1
ATOM 635 O O . THR A 1 84 ? 6.199 11.897 1.257 1.00 76.88 84 THR A O 1
ATOM 638 N N . TRP A 1 85 ? 5.246 9.882 1.046 1.00 68.94 85 TRP A N 1
ATOM 639 C CA . TRP A 1 85 ? 5.453 9.776 -0.393 1.00 68.94 85 TRP A CA 1
ATOM 640 C C . TRP A 1 85 ? 4.622 10.803 -1.171 1.00 68.94 85 TRP A C 1
ATOM 642 O O . TRP A 1 85 ? 5.151 11.482 -2.047 1.00 68.94 85 TRP A O 1
ATOM 652 N N . LEU A 1 86 ? 3.354 11.006 -0.800 1.00 65.44 86 LEU A N 1
ATOM 653 C CA . LEU A 1 86 ? 2.484 12.040 -1.373 1.00 65.44 86 LEU A CA 1
ATOM 654 C C . LEU A 1 86 ? 2.938 13.465 -1.016 1.00 65.44 86 LEU A C 1
ATOM 656 O O . LEU A 1 86 ? 2.802 14.374 -1.836 1.00 65.44 86 LEU A O 1
ATOM 660 N N . ALA A 1 87 ? 3.483 13.672 0.184 1.00 70.56 87 ALA A N 1
ATOM 661 C CA . ALA A 1 87 ? 4.001 14.965 0.630 1.00 70.56 87 ALA A CA 1
ATOM 662 C C . ALA A 1 87 ? 5.355 15.314 -0.011 1.00 70.56 87 ALA A C 1
ATOM 664 O O . ALA A 1 87 ? 5.606 16.478 -0.318 1.00 70.56 87 ALA A O 1
ATOM 665 N N . GLY A 1 88 ? 6.212 14.311 -0.225 1.00 63.03 88 GLY A N 1
ATOM 666 C CA . GLY A 1 88 ? 7.512 14.439 -0.884 1.00 63.03 88 GLY A CA 1
ATOM 667 C C . GLY A 1 88 ? 7.439 14.403 -2.410 1.00 63.03 88 GLY A C 1
ATOM 668 O O . GL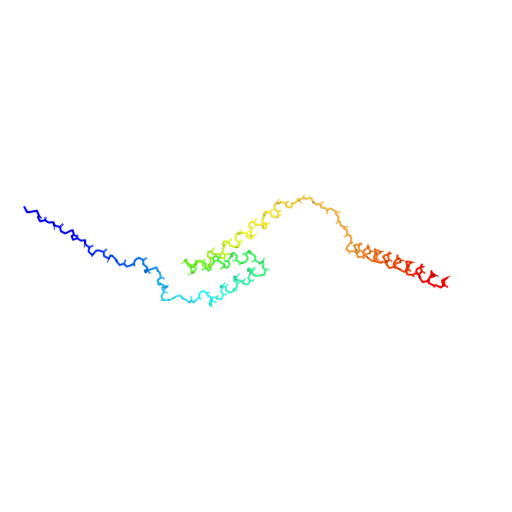Y A 1 88 ? 8.421 14.738 -3.074 1.00 63.03 88 GLY A O 1
ATOM 669 N N . MET A 1 89 ? 6.291 14.031 -2.986 1.00 55.31 89 MET A N 1
ATOM 670 C CA . MET A 1 89 ? 6.100 14.090 -4.425 1.00 55.31 89 MET A CA 1
ATOM 671 C C . MET A 1 89 ? 6.152 15.560 -4.854 1.00 55.31 89 MET A C 1
ATOM 673 O O . MET A 1 89 ? 5.331 16.361 -4.390 1.00 55.31 89 MET A O 1
ATOM 677 N N . PRO A 1 90 ? 7.094 15.963 -5.727 1.00 58.28 90 PRO A N 1
ATOM 678 C CA . PRO A 1 90 ? 7.112 17.326 -6.214 1.00 58.28 90 PRO A CA 1
ATOM 679 C C . PRO A 1 90 ? 5.751 17.588 -6.858 1.00 58.28 90 PRO A C 1
ATOM 681 O O . PRO A 1 90 ? 5.395 16.955 -7.854 1.00 58.28 90 PRO A O 1
ATOM 684 N N . LYS A 1 91 ? 4.987 18.541 -6.304 1.00 52.62 91 LYS A N 1
ATOM 685 C CA . LYS A 1 91 ? 3.801 19.158 -6.928 1.00 52.62 91 LYS A CA 1
ATOM 686 C C . LYS A 1 91 ? 4.236 19.976 -8.154 1.00 52.62 91 LYS A C 1
ATOM 688 O O . LYS A 1 91 ? 3.924 21.147 -8.314 1.00 52.62 91 LYS A O 1
ATOM 693 N N . GLY A 1 92 ? 5.016 19.353 -9.024 1.00 54.31 92 GLY A N 1
ATOM 694 C CA . GLY A 1 92 ? 5.584 19.871 -10.245 1.00 54.31 92 GLY A CA 1
ATOM 695 C C . GLY A 1 92 ? 4.908 19.160 -11.395 1.00 54.31 92 GLY A C 1
ATOM 696 O O . GLY A 1 92 ? 5.485 18.281 -12.016 1.00 54.31 92 GLY A O 1
ATOM 697 N N . ARG A 1 93 ? 3.649 19.535 -11.616 1.00 53.47 93 ARG A N 1
ATOM 698 C CA . ARG A 1 93 ? 2.931 19.580 -12.893 1.00 53.47 93 ARG A CA 1
ATOM 699 C C . ARG A 1 93 ? 3.848 19.353 -14.107 1.00 53.47 93 ARG A C 1
ATOM 701 O O . ARG A 1 93 ? 4.216 20.304 -14.795 1.00 53.47 93 ARG A O 1
ATOM 708 N N . SER A 1 94 ? 4.189 18.102 -14.405 1.00 49.25 94 SER A N 1
ATOM 709 C CA . SER A 1 94 ? 4.812 17.779 -15.677 1.00 49.25 94 SER A CA 1
ATOM 710 C C . SER A 1 94 ? 3.670 17.837 -16.687 1.00 49.25 94 SER A C 1
ATOM 712 O O . SER A 1 94 ? 2.796 16.979 -16.775 1.00 49.25 94 SER A O 1
ATOM 714 N N . LYS A 1 95 ? 3.624 18.936 -17.439 1.00 50.91 95 LYS A N 1
ATOM 715 C CA . LYS A 1 95 ? 2.810 19.045 -18.652 1.00 50.91 95 LYS A CA 1
ATOM 716 C C . LYS A 1 95 ? 3.392 18.160 -19.768 1.00 50.91 95 LYS A C 1
ATOM 718 O O . LYS A 1 95 ? 3.284 18.509 -20.936 1.00 50.91 95 LYS A O 1
ATOM 723 N N . PHE A 1 96 ? 4.013 17.027 -19.440 1.00 53.44 96 PHE A N 1
ATOM 724 C CA . PHE A 1 96 ? 4.376 16.014 -20.417 1.00 53.44 96 PHE A CA 1
ATOM 725 C C . PHE A 1 96 ? 3.156 15.130 -20.640 1.00 53.44 96 PHE A C 1
ATOM 727 O O . PHE A 1 96 ? 3.060 13.993 -20.189 1.00 53.44 96 PHE A O 1
ATOM 734 N N . THR A 1 97 ? 2.201 15.678 -21.387 1.00 54.00 97 THR A N 1
ATOM 735 C CA . THR A 1 97 ? 1.252 14.858 -22.134 1.00 54.00 97 THR A CA 1
ATOM 736 C C . THR A 1 97 ? 2.028 14.191 -23.266 1.00 54.00 97 THR A C 1
ATOM 738 O O . THR A 1 97 ? 1.925 14.567 -24.426 1.00 54.00 97 THR A O 1
ATOM 741 N N . LEU A 1 98 ? 2.873 13.213 -22.933 1.00 56.25 98 LEU A N 1
ATOM 742 C CA . LEU A 1 98 ? 3.412 12.307 -23.935 1.00 56.25 98 LEU A CA 1
ATOM 743 C C . LEU A 1 98 ? 2.221 11.487 -24.439 1.00 56.25 98 LEU A C 1
ATOM 745 O O . LEU A 1 98 ? 1.660 10.706 -23.663 1.00 56.25 98 LEU A O 1
ATOM 749 N N . PRO A 1 99 ? 1.768 11.667 -25.694 1.00 60.47 99 PRO A N 1
ATOM 750 C CA . PRO A 1 99 ? 0.710 10.834 -26.235 1.00 60.47 99 PRO A CA 1
ATOM 751 C C . PRO A 1 99 ? 1.136 9.373 -26.073 1.00 60.47 99 PRO A C 1
ATOM 753 O O . PRO A 1 99 ? 2.219 8.998 -26.523 1.00 60.47 99 PRO A O 1
ATOM 756 N N . LYS A 1 100 ? 0.283 8.546 -25.445 1.00 59.03 100 LYS A N 1
ATOM 757 C CA . LYS A 1 100 ? 0.515 7.122 -25.096 1.00 59.03 100 LYS A CA 1
ATOM 758 C C . LYS A 1 100 ? 1.105 6.248 -26.224 1.00 59.03 100 LYS A C 1
ATOM 760 O O . LYS A 1 100 ? 1.541 5.134 -25.971 1.00 59.03 100 LYS A O 1
ATOM 765 N N . ARG A 1 101 ? 1.125 6.732 -27.469 1.00 60.47 101 ARG A N 1
ATOM 766 C CA . ARG A 1 101 ? 1.636 6.047 -28.664 1.00 60.47 101 ARG A CA 1
ATOM 767 C C . ARG A 1 101 ? 3.121 6.311 -28.967 1.00 60.47 101 ARG A C 1
ATOM 769 O O . ARG A 1 101 ? 3.694 5.581 -29.768 1.00 60.47 101 ARG A O 1
ATOM 776 N N . LEU A 1 102 ? 3.746 7.332 -28.372 1.00 64.38 102 LEU A N 1
ATOM 777 C CA . LEU A 1 102 ? 5.162 7.658 -28.602 1.00 64.38 102 LEU A CA 1
ATOM 778 C C . LEU A 1 102 ? 6.165 6.637 -28.030 1.00 64.38 102 LEU A C 1
ATOM 780 O O . LEU A 1 102 ? 7.065 6.262 -28.781 1.00 64.38 102 LEU A O 1
ATOM 784 N N . PRO A 1 103 ? 6.035 6.132 -26.784 1.00 75.06 103 PRO A N 1
ATOM 785 C CA . PRO A 1 103 ? 7.016 5.178 -26.259 1.00 75.06 103 PRO A CA 1
ATOM 786 C C . PRO A 1 103 ? 6.998 3.855 -27.034 1.00 75.06 103 PRO A C 1
ATOM 788 O O . PRO A 1 103 ? 8.052 3.288 -27.293 1.00 75.06 103 PRO A O 1
ATOM 791 N N . VAL A 1 104 ? 5.822 3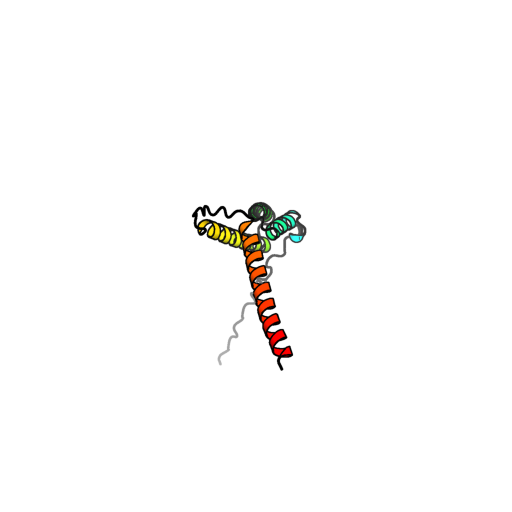.417 -27.498 1.00 79.50 104 VAL A N 1
ATOM 792 C CA . VAL A 1 104 ? 5.670 2.202 -28.316 1.00 79.50 104 VAL A CA 1
ATOM 793 C C . VAL A 1 104 ? 6.382 2.345 -29.664 1.00 79.50 104 VAL A C 1
ATOM 795 O O . VAL A 1 104 ? 7.083 1.431 -30.086 1.00 79.50 104 VAL A O 1
ATOM 798 N N . ARG A 1 105 ? 6.258 3.503 -30.330 1.00 81.62 105 ARG A N 1
ATOM 799 C CA . ARG A 1 105 ? 6.949 3.768 -31.605 1.00 81.62 105 ARG A CA 1
ATOM 800 C C . ARG A 1 105 ? 8.464 3.851 -31.444 1.00 81.62 105 ARG A C 1
ATOM 802 O O . ARG A 1 105 ? 9.176 3.378 -32.320 1.00 81.62 105 ARG A O 1
ATOM 809 N N . LEU A 1 106 ? 8.946 4.432 -30.345 1.00 88.62 106 LEU A N 1
ATOM 810 C CA . LEU A 1 106 ? 10.377 4.481 -30.037 1.00 88.62 106 LEU A CA 1
ATOM 811 C C . LEU A 1 106 ? 10.939 3.089 -29.748 1.00 88.62 106 LEU A C 1
ATOM 813 O O . LEU A 1 106 ? 12.001 2.765 -30.266 1.00 88.62 106 LEU A O 1
ATOM 817 N N . LEU A 1 107 ? 10.211 2.256 -28.995 1.00 89.75 107 LEU A N 1
ATOM 818 C CA . LEU A 1 107 ? 10.604 0.865 -28.764 1.00 89.75 107 LEU A CA 1
ATOM 819 C C . LEU A 1 107 ? 10.678 0.079 -30.078 1.00 89.75 107 LEU A C 1
ATOM 821 O O . LEU A 1 107 ? 11.679 -0.575 -30.333 1.00 89.75 107 LEU A O 1
ATOM 825 N N . LEU A 1 108 ? 9.655 0.199 -30.931 1.00 88.88 108 LEU A N 1
ATOM 826 C CA . LEU A 1 108 ? 9.628 -0.433 -32.256 1.00 88.88 108 LEU A CA 1
ATOM 827 C C . LEU A 1 108 ? 10.773 0.044 -33.154 1.00 88.88 108 LEU A C 1
ATOM 829 O O . LEU A 1 108 ? 11.376 -0.760 -33.855 1.00 88.88 108 LEU A O 1
ATOM 833 N N . ALA A 1 109 ? 11.085 1.341 -33.143 1.00 92.69 109 ALA A N 1
ATOM 834 C CA . ALA A 1 109 ? 12.196 1.880 -33.919 1.00 92.69 109 ALA A CA 1
ATOM 835 C C . ALA A 1 109 ? 13.551 1.378 -33.396 1.00 92.69 109 ALA A C 1
ATOM 837 O O . ALA A 1 109 ? 14.411 1.012 -34.192 1.00 92.69 109 ALA A O 1
ATOM 838 N N . ALA A 1 110 ? 13.733 1.330 -32.074 1.00 94.38 110 ALA A N 1
ATOM 839 C CA . ALA A 1 110 ? 14.945 0.801 -31.457 1.00 94.38 110 ALA A CA 1
ATOM 840 C C . ALA A 1 110 ? 15.136 -0.691 -31.774 1.00 94.38 110 ALA A C 1
ATOM 842 O O . ALA A 1 110 ? 16.233 -1.100 -32.149 1.00 94.38 110 ALA A O 1
ATOM 843 N N . ASP A 1 111 ? 14.061 -1.476 -31.693 1.00 96.25 111 ASP A N 1
ATOM 844 C CA . ASP A 1 111 ? 14.048 -2.894 -32.054 1.00 96.25 111 ASP A CA 1
ATOM 845 C C . ASP A 1 111 ? 14.390 -3.102 -33.539 1.00 96.25 111 ASP A C 1
ATOM 847 O O . ASP A 1 111 ? 15.282 -3.878 -33.876 1.00 96.25 111 ASP A O 1
ATOM 851 N N . LEU A 1 112 ? 13.786 -2.318 -34.438 1.00 96.69 112 LEU A N 1
ATOM 852 C CA . LEU A 1 112 ? 14.087 -2.374 -35.870 1.00 96.69 112 LEU A CA 1
ATOM 853 C C . LEU A 1 112 ? 15.563 -2.056 -36.169 1.00 96.69 112 LEU A C 1
ATOM 855 O O . LEU A 1 112 ? 16.194 -2.741 -36.975 1.00 96.69 112 LEU A O 1
ATOM 859 N N . VAL A 1 113 ? 16.131 -1.037 -35.516 1.00 97.25 113 VAL A N 1
ATOM 860 C CA . VAL A 1 113 ? 17.554 -0.685 -35.657 1.00 97.25 113 VAL A CA 1
ATOM 861 C C . VAL A 1 113 ? 18.447 -1.824 -35.167 1.00 97.25 113 VAL A C 1
ATOM 863 O O . VAL A 1 113 ? 19.436 -2.148 -35.825 1.00 97.25 113 VAL A O 1
ATOM 866 N N . LEU A 1 114 ? 18.090 -2.466 -34.054 1.00 97.12 114 LEU A N 1
ATOM 867 C CA . LEU A 1 114 ? 18.823 -3.614 -33.530 1.00 97.12 114 LEU A CA 1
ATOM 868 C C . LEU A 1 114 ? 18.830 -4.778 -34.533 1.00 97.12 114 LEU A C 1
ATOM 870 O O . LEU A 1 114 ? 19.897 -5.314 -34.836 1.00 97.12 114 LEU A O 1
ATOM 874 N N . TYR A 1 115 ? 17.674 -5.123 -35.107 1.00 96.69 115 TYR A N 1
ATOM 875 C CA . TYR A 1 115 ? 17.581 -6.164 -36.135 1.00 96.69 115 TYR A CA 1
ATOM 876 C C . TYR A 1 115 ? 18.418 -5.840 -37.374 1.00 96.69 115 TYR A C 1
ATOM 878 O O . TYR A 1 115 ? 19.105 -6.721 -37.895 1.00 96.69 115 TYR A O 1
ATOM 886 N N . LEU A 1 116 ? 18.419 -4.583 -37.829 1.00 97.31 116 LEU A N 1
ATOM 887 C CA . LEU A 1 116 ? 19.243 -4.155 -38.962 1.00 97.31 116 LEU A CA 1
ATOM 888 C C . LEU A 1 116 ? 20.741 -4.297 -38.672 1.00 97.31 116 LEU A C 1
ATOM 890 O O . LEU A 1 116 ? 21.490 -4.756 -39.537 1.00 97.31 116 LEU A O 1
ATOM 894 N N . LEU A 1 117 ? 21.188 -3.956 -37.462 1.00 97.69 117 LEU A N 1
ATOM 895 C CA . LEU A 1 117 ? 22.584 -4.136 -37.058 1.00 97.69 117 LEU A CA 1
ATOM 896 C C . LEU A 1 117 ? 22.976 -5.616 -37.045 1.00 97.69 117 LEU A C 1
ATOM 898 O O . LEU A 1 117 ? 24.002 -5.979 -37.622 1.00 97.69 117 LEU A O 1
ATOM 902 N N . VAL A 1 118 ? 22.142 -6.477 -36.457 1.00 97.50 118 VAL A N 1
ATOM 903 C CA . VAL A 1 118 ? 22.378 -7.928 -36.425 1.00 97.50 118 VAL A CA 1
ATOM 904 C C . VAL A 1 118 ? 22.432 -8.505 -37.839 1.00 97.50 118 VAL A C 1
ATOM 906 O O . VAL A 1 118 ? 23.370 -9.232 -38.163 1.00 97.50 118 VAL A O 1
ATOM 909 N N . ALA A 1 119 ? 21.483 -8.142 -38.704 1.00 96.50 119 ALA A N 1
ATOM 910 C CA . ALA A 1 119 ? 21.458 -8.589 -40.094 1.00 96.50 119 ALA A CA 1
ATOM 911 C C . ALA A 1 119 ? 22.709 -8.142 -40.864 1.00 96.50 119 ALA A C 1
ATOM 913 O O . ALA A 1 119 ? 23.285 -8.926 -41.616 1.00 96.50 119 ALA A O 1
ATOM 914 N N . THR A 1 120 ? 23.173 -6.909 -40.636 1.00 97.38 120 THR A N 1
ATOM 915 C CA . THR A 1 120 ? 24.382 -6.372 -41.278 1.00 97.38 120 THR A CA 1
ATOM 916 C C . THR A 1 120 ? 25.633 -7.132 -40.833 1.00 97.38 120 THR A C 1
ATOM 918 O O . THR A 1 120 ? 26.443 -7.531 -41.669 1.00 97.38 120 THR A O 1
ATOM 921 N N . ILE A 1 121 ? 25.779 -7.388 -39.528 1.00 97.31 121 ILE A N 1
ATOM 922 C CA . ILE A 1 121 ? 26.889 -8.179 -38.972 1.00 97.31 121 ILE A CA 1
ATOM 923 C C . ILE A 1 121 ? 26.863 -9.603 -39.533 1.00 97.31 121 ILE A C 1
ATOM 925 O O . ILE A 1 121 ? 27.898 -10.130 -39.946 1.00 97.31 121 ILE A O 1
ATOM 929 N N . TRP A 1 122 ? 25.681 -10.218 -39.579 1.00 97.25 12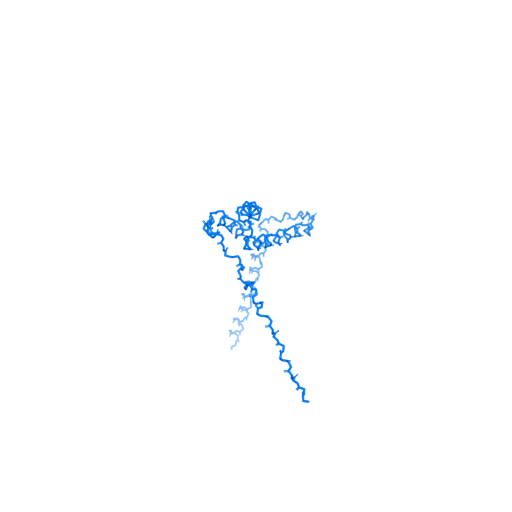2 TRP A N 1
ATOM 930 C CA . TRP A 1 122 ? 25.507 -11.567 -40.104 1.00 97.25 122 TRP A CA 1
ATOM 931 C C . TRP A 1 122 ? 25.870 -11.647 -41.591 1.00 97.25 122 TRP A C 1
ATOM 933 O O . TRP A 1 122 ? 26.625 -12.532 -41.986 1.00 97.25 122 TRP A O 1
ATOM 943 N N . LEU A 1 123 ? 25.431 -10.676 -42.399 1.00 96.44 123 LEU A N 1
ATOM 944 C CA . LEU A 1 123 ? 25.759 -10.583 -43.822 1.00 96.44 123 LEU A CA 1
ATOM 945 C C . LEU A 1 123 ? 27.269 -10.423 -44.055 1.00 96.44 123 LEU A C 1
ATOM 947 O O . LEU A 1 123 ? 27.839 -11.115 -44.897 1.00 96.44 123 LEU A O 1
ATOM 951 N N . LEU A 1 124 ? 27.935 -9.562 -43.281 1.00 96.75 124 LEU A N 1
ATOM 952 C CA . LEU A 1 124 ? 29.393 -9.390 -43.327 1.00 96.75 124 LEU A CA 1
ATOM 953 C C . LEU A 1 124 ? 30.132 -10.690 -42.979 1.00 96.75 124 LEU A C 1
ATOM 955 O O . LEU A 1 124 ? 31.102 -11.054 -43.648 1.00 96.75 124 LEU A O 1
ATOM 959 N N . GLY A 1 125 ? 29.664 -11.408 -41.955 1.00 95.50 125 GLY A N 1
ATOM 960 C CA . GLY A 1 125 ? 30.200 -12.715 -41.577 1.00 95.50 125 GLY A CA 1
ATOM 961 C C . GLY A 1 125 ? 30.011 -13.764 -42.673 1.00 95.50 125 GLY A C 1
ATOM 962 O O . GLY A 1 125 ? 30.953 -14.484 -43.000 1.00 95.50 125 GLY A O 1
ATOM 963 N N . TYR A 1 126 ? 28.825 -13.803 -43.280 1.00 95.75 126 TYR A N 1
ATOM 964 C CA . TYR A 1 126 ? 28.481 -14.729 -44.354 1.00 95.75 126 TYR A CA 1
ATOM 965 C C . TYR A 1 126 ? 29.345 -14.509 -45.602 1.00 95.75 126 TYR A C 1
ATOM 967 O O . TYR A 1 126 ? 29.964 -15.448 -46.099 1.00 95.75 126 TYR A O 1
ATOM 975 N N . VAL A 1 127 ? 29.475 -13.261 -46.066 1.00 95.50 127 VAL A N 1
ATOM 976 C CA . VAL A 1 127 ? 30.332 -12.917 -47.217 1.00 95.50 127 VAL A CA 1
ATOM 977 C C . VAL A 1 127 ? 31.787 -13.303 -46.947 1.00 95.50 127 VAL A C 1
ATOM 979 O O . VAL A 1 127 ? 32.450 -13.874 -47.809 1.00 95.50 127 VAL A O 1
ATOM 982 N N . ARG A 1 128 ? 32.287 -13.059 -45.731 1.00 94.50 128 ARG A N 1
ATOM 983 C CA . ARG A 1 128 ? 33.657 -13.426 -45.347 1.00 94.50 128 ARG A CA 1
ATOM 984 C C . ARG A 1 128 ? 33.897 -14.939 -45.359 1.00 94.50 128 ARG A C 1
ATOM 986 O O . ARG A 1 128 ? 35.018 -15.348 -45.646 1.00 94.50 128 ARG A O 1
ATOM 993 N N . GLN A 1 129 ? 32.895 -15.756 -45.037 1.00 91.69 129 GLN A N 1
ATOM 994 C CA . GLN A 1 129 ? 33.016 -17.217 -45.101 1.00 91.69 129 GLN A CA 1
ATOM 995 C C . GLN A 1 129 ? 33.109 -17.733 -46.539 1.00 91.69 129 GLN A C 1
ATOM 997 O O . GLN A 1 129 ? 33.824 -18.694 -46.770 1.00 91.69 129 GLN A O 1
ATOM 1002 N N . TRP A 1 130 ? 32.438 -17.088 -47.494 1.00 85.69 130 TRP A N 1
ATOM 1003 C CA . TRP A 1 130 ? 32.462 -17.486 -48.907 1.00 85.69 130 TRP A CA 1
ATOM 1004 C C . TRP A 1 130 ? 33.752 -17.124 -49.645 1.00 85.69 130 TRP A C 1
ATOM 1006 O O . TRP A 1 130 ? 34.079 -17.734 -50.657 1.00 85.69 130 TRP A O 1
ATOM 1016 N N . VAL A 1 131 ? 34.468 -16.106 -49.168 1.00 88.69 131 VAL A N 1
ATOM 1017 C CA . VAL A 1 131 ? 35.726 -15.642 -49.777 1.00 88.69 131 VAL A CA 1
ATOM 1018 C C . VAL A 1 131 ? 36.933 -16.477 -49.314 1.00 88.69 131 VAL A C 1
ATOM 1020 O O . VAL A 1 131 ? 38.025 -16.330 -49.861 1.00 88.69 131 VAL A O 1
ATOM 1023 N N . ARG A 1 132 ? 36.761 -17.341 -48.308 1.00 71.38 132 ARG A N 1
ATOM 1024 C CA . ARG A 1 132 ? 37.814 -18.192 -47.741 1.00 71.38 132 ARG A CA 1
ATOM 1025 C C . ARG A 1 132 ? 37.697 -19.626 -48.227 1.00 71.38 132 ARG A C 1
ATOM 1027 O O . ARG A 1 132 ? 38.773 -20.228 -48.420 1.00 71.38 132 ARG A O 1
#

Sequence (132 aa):
MMGTGKPEVPDELGPPAGEAARPAPGRGSLDDDTLYLEALEHVQRGRWAEAEDALGELMARYPGAEELARLQHELALHLSAERTWLAGMPKGRSKFTLPKRLPVRLLLAADLVLYLLVATIWLLGYVRQWVR

pLDDT: mean 76.75, std 15.98, range [43.53, 97.69]